Protein AF-A0A966QXY7-F1 (afdb_monomer_lite)

Foldseek 3Di:
DDDQDPVNVCCVVDPDPQVVQKWKKKKWKAFADVNHGDPPDIDIDMDIDGNPDDPVVQVQVSCVVVVNHPFDWDWDDPVQWIKTGGPPGRMIMIMGID

Structure (mmCIF, N/CA/C/O backbone):
data_AF-A0A966QXY7-F1
#
_entry.id   AF-A0A966QXY7-F1
#
loop_
_atom_site.group_PDB
_atom_site.id
_atom_site.type_symbol
_atom_site.label_atom_id
_atom_site.label_alt_id
_atom_site.label_comp_id
_atom_site.label_asym_id
_atom_site.label_entity_id
_atom_site.label_seq_id
_atom_site.pdbx_PDB_ins_code
_atom_site.Cartn_x
_atom_site.Cartn_y
_atom_site.Cartn_z
_atom_site.occupancy
_atom_site.B_iso_or_equiv
_atom_site.auth_seq_id
_atom_site.auth_comp_id
_atom_site.auth_asym_id
_atom_site.auth_atom_id
_atom_site.pdbx_PDB_model_num
ATOM 1 N N . MET A 1 1 ? -34.198 -24.954 10.171 1.00 46.97 1 MET A N 1
ATOM 2 C CA . MET A 1 1 ? -33.655 -23.616 9.859 1.00 46.97 1 MET A CA 1
ATOM 3 C C . MET A 1 1 ? -33.169 -23.024 11.167 1.00 46.97 1 MET A C 1
ATOM 5 O O . MET A 1 1 ? -34.004 -22.731 12.011 1.00 46.97 1 MET A O 1
ATOM 9 N N . ASN A 1 2 ? -31.855 -22.946 11.390 1.00 60.81 2 ASN A N 1
ATOM 10 C CA . ASN A 1 2 ? -31.340 -22.291 12.593 1.00 60.81 2 ASN A CA 1
ATOM 11 C C . ASN A 1 2 ? -31.576 -20.788 12.438 1.00 60.81 2 ASN A C 1
ATOM 13 O O . ASN A 1 2 ? -30.966 -20.151 11.583 1.00 60.81 2 ASN A O 1
ATOM 17 N N . GLY A 1 3 ? -32.534 -20.264 13.202 1.00 72.25 3 GLY A N 1
ATOM 18 C CA . GLY A 1 3 ? -32.796 -18.834 13.283 1.00 72.25 3 GLY A CA 1
ATOM 19 C C . GLY A 1 3 ? -31.604 -18.103 13.896 1.00 72.25 3 GLY A C 1
ATOM 20 O O . GLY A 1 3 ? -30.879 -18.659 14.721 1.00 72.25 3 GLY A O 1
ATOM 21 N N . MET A 1 4 ? -31.407 -16.862 13.466 1.00 78.75 4 MET A N 1
ATOM 22 C CA . MET A 1 4 ? -30.365 -15.972 13.972 1.00 78.75 4 MET A CA 1
ATOM 23 C C . MET A 1 4 ? -30.526 -15.783 15.487 1.00 78.75 4 MET A C 1
ATOM 25 O O . MET A 1 4 ? -31.629 -15.509 15.965 1.00 78.75 4 MET A O 1
ATOM 29 N N . THR A 1 5 ? -29.451 -15.977 16.254 1.00 89.50 5 THR A N 1
ATOM 30 C CA . THR A 1 5 ? -29.516 -15.911 17.719 1.00 89.50 5 THR A CA 1
ATOM 31 C C . THR A 1 5 ? -29.544 -14.461 18.210 1.00 89.50 5 THR A C 1
ATOM 33 O O . THR A 1 5 ? -29.143 -13.534 17.507 1.00 89.50 5 THR A O 1
ATOM 36 N N . LEU A 1 6 ? -29.971 -14.242 19.458 1.00 80.31 6 LEU A N 1
ATOM 37 C CA .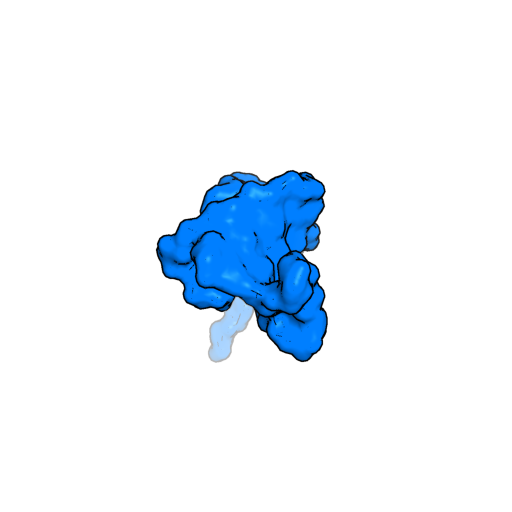 LEU A 1 6 ? -29.952 -12.911 20.082 1.00 80.31 6 LEU A CA 1
ATOM 38 C C . LEU A 1 6 ? -28.528 -12.316 20.130 1.00 80.31 6 LEU A C 1
ATOM 40 O O . LEU A 1 6 ? -28.352 -11.106 20.019 1.00 80.31 6 LEU A O 1
ATOM 44 N N . GLN A 1 7 ? -27.507 -13.173 20.249 1.00 81.56 7 GLN A N 1
ATOM 45 C CA . GLN A 1 7 ? -26.100 -12.767 20.194 1.00 81.56 7 GLN A CA 1
ATOM 46 C C . GLN A 1 7 ? -25.699 -12.273 18.800 1.00 81.56 7 GLN A C 1
ATOM 48 O O . GLN A 1 7 ? -24.952 -11.301 18.693 1.00 81.56 7 GLN A O 1
ATOM 53 N N . ASP A 1 8 ? -26.217 -12.905 17.746 1.00 80.75 8 ASP A N 1
ATOM 54 C CA . ASP A 1 8 ? -25.986 -12.474 16.366 1.00 80.75 8 ASP A CA 1
ATOM 55 C C . ASP A 1 8 ? -26.660 -11.121 16.099 1.00 80.75 8 ASP A C 1
ATOM 57 O O . ASP A 1 8 ? -26.046 -10.237 15.507 1.00 80.75 8 ASP A O 1
ATOM 61 N N . TRP A 1 9 ? -27.876 -10.905 16.619 1.00 82.19 9 TRP A N 1
ATOM 62 C CA . TRP A 1 9 ? -28.573 -9.616 16.521 1.00 82.19 9 TRP A CA 1
ATOM 63 C C . TRP A 1 9 ? -27.825 -8.485 17.245 1.00 82.19 9 TRP A C 1
ATOM 65 O O . TRP A 1 9 ? -27.645 -7.401 16.689 1.00 82.19 9 TRP A O 1
ATOM 75 N N . ILE A 1 10 ? -27.324 -8.746 18.460 1.00 80.62 10 ILE A N 1
ATOM 76 C CA . ILE A 1 10 ? -26.527 -7.773 19.225 1.00 80.62 10 ILE A CA 1
ATOM 77 C C . ILE A 1 10 ? -25.243 -7.405 18.472 1.00 80.62 10 ILE A C 1
ATOM 79 O O . ILE A 1 10 ? -24.913 -6.222 18.391 1.00 80.62 10 ILE A O 1
ATOM 83 N N . LYS A 1 11 ? -24.542 -8.386 17.884 1.00 76.38 11 LYS A N 1
ATOM 84 C CA . LYS A 1 11 ? -23.344 -8.131 17.065 1.00 76.38 11 LYS A CA 1
ATOM 85 C C . LYS A 1 11 ? -23.646 -7.290 15.825 1.00 76.38 11 LYS A C 1
ATOM 87 O O . LYS A 1 11 ? -22.829 -6.453 15.463 1.00 76.38 11 LYS A O 1
ATOM 92 N N . CYS A 1 12 ? -24.808 -7.472 15.195 1.00 72.06 12 CYS A N 1
ATOM 93 C CA . CYS A 1 12 ? -25.202 -6.655 14.046 1.00 72.06 12 CYS A CA 1
ATOM 94 C C . CYS A 1 12 ? -25.461 -5.186 14.407 1.00 72.06 12 CYS A C 1
ATOM 96 O O . CYS A 1 12 ? -25.234 -4.316 13.572 1.00 72.06 12 CYS A O 1
ATOM 98 N N . TYR A 1 13 ? -25.949 -4.903 15.619 1.00 75.88 13 TYR A N 1
ATOM 99 C CA . TYR A 1 13 ? -26.351 -3.548 16.011 1.00 75.88 13 TYR A CA 1
ATOM 100 C C . TYR A 1 13 ? -25.264 -2.778 16.775 1.00 75.88 13 TYR A C 1
ATOM 102 O O . TYR A 1 13 ? -25.176 -1.554 16.677 1.00 75.88 13 TYR A O 1
ATOM 110 N N . ILE A 1 14 ? -24.426 -3.478 17.543 1.00 78.31 14 ILE A N 1
ATOM 111 C CA . ILE A 1 14 ? -23.354 -2.884 18.346 1.00 78.31 14 ILE A CA 1
ATOM 112 C C . ILE A 1 14 ? -22.021 -3.459 17.855 1.00 78.31 14 ILE A C 1
ATOM 114 O O . ILE A 1 14 ? -21.654 -4.564 18.266 1.00 78.31 14 ILE A O 1
ATOM 118 N N . PRO A 1 15 ? -21.273 -2.727 17.006 1.00 6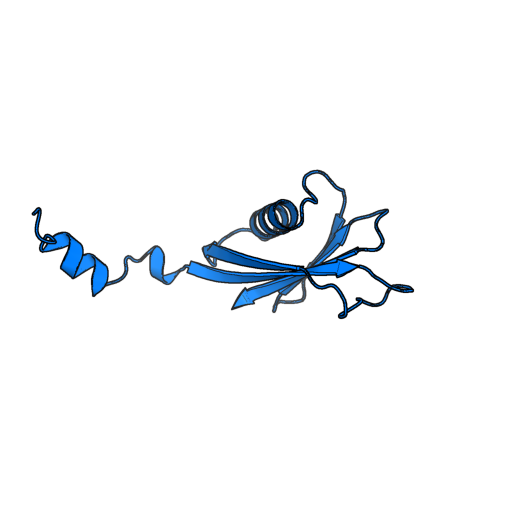6.25 15 PRO A N 1
ATOM 119 C CA . PRO A 1 15 ? -19.989 -3.208 16.531 1.00 66.25 15 PRO A CA 1
ATOM 120 C C . PRO A 1 15 ? -19.020 -3.346 17.701 1.00 66.25 15 PRO A C 1
ATOM 122 O O . PRO A 1 15 ? -18.951 -2.504 18.610 1.00 66.25 15 PRO A O 1
ATOM 125 N N . SER A 1 16 ? -18.245 -4.421 17.667 1.00 69.62 16 SER A N 1
ATOM 126 C CA . SER A 1 16 ? -17.206 -4.676 18.653 1.00 69.62 16 SER A CA 1
ATOM 127 C C . SER A 1 16 ? -16.142 -3.570 18.611 1.00 69.62 16 SER A C 1
ATOM 129 O O . SER A 1 16 ? -15.892 -2.929 17.588 1.00 69.62 16 SER A O 1
ATOM 131 N N . LYS A 1 17 ? -15.444 -3.342 19.730 1.00 64.25 17 LYS A N 1
ATOM 132 C CA . LYS A 1 17 ? -14.363 -2.338 19.807 1.00 64.25 17 LYS A CA 1
ATOM 133 C C . LYS A 1 17 ? -13.246 -2.587 18.775 1.00 64.25 17 LYS A C 1
ATOM 135 O O . LYS A 1 17 ? -12.549 -1.649 18.400 1.00 64.25 17 LYS A O 1
ATOM 140 N N . GLN A 1 18 ? -13.081 -3.833 18.323 1.00 62.16 18 GLN A N 1
ATOM 141 C CA . GLN A 1 18 ? -12.136 -4.208 17.271 1.00 62.16 18 GLN A CA 1
ATOM 142 C C . GLN A 1 18 ? -12.589 -3.729 15.886 1.00 62.16 18 GLN A C 1
ATOM 144 O O . GLN A 1 18 ? -11.759 -3.208 15.147 1.00 62.16 18 GLN A O 1
ATOM 149 N N . GLU A 1 19 ? -13.883 -3.819 15.571 1.00 67.56 19 GLU A N 1
ATOM 150 C CA . GLU A 1 19 ? -14.447 -3.351 14.295 1.00 67.56 19 GLU A CA 1
ATOM 151 C C . GLU A 1 19 ? -14.402 -1.826 14.165 1.00 67.56 19 GLU A C 1
ATOM 153 O O . GLU A 1 19 ? -14.127 -1.315 13.085 1.00 67.56 19 GLU A O 1
ATOM 158 N N . LYS A 1 20 ? -14.559 -1.086 15.273 1.00 71.44 20 LYS A N 1
ATOM 159 C CA . LYS A 1 20 ? -14.431 0.386 15.271 1.00 71.44 20 LYS A CA 1
ATOM 160 C C . LYS A 1 20 ? -13.056 0.906 14.844 1.00 71.44 20 LYS A C 1
ATOM 162 O O . LYS A 1 20 ? -12.956 2.055 14.433 1.00 71.44 20 LYS A O 1
ATOM 167 N N . ASN A 1 21 ? -12.006 0.098 14.982 1.00 85.94 21 ASN A N 1
ATOM 168 C CA . ASN A 1 21 ? -10.640 0.493 14.637 1.00 85.94 21 ASN A CA 1
ATOM 169 C C . ASN A 1 21 ? -10.217 0.006 13.252 1.00 85.94 21 ASN A C 1
ATOM 171 O O . ASN A 1 21 ? -9.039 0.106 12.922 1.00 85.94 21 ASN A O 1
ATOM 175 N N . LEU A 1 22 ? -11.123 -0.560 12.460 1.00 88.44 22 LEU A N 1
ATOM 176 C CA . LEU A 1 22 ? -10.820 -0.946 11.093 1.00 88.44 22 LEU A CA 1
ATOM 177 C C . LEU A 1 22 ? -10.881 0.282 10.180 1.00 88.44 22 LEU A C 1
ATOM 179 O O . LEU A 1 22 ? -11.780 1.108 10.299 1.00 88.44 22 LEU A O 1
ATOM 183 N N . MET A 1 23 ? -9.912 0.386 9.281 1.00 91.50 23 MET A N 1
ATOM 184 C CA . MET A 1 23 ? -9.885 1.352 8.192 1.00 91.50 23 MET A CA 1
ATOM 185 C C . MET A 1 23 ? -9.865 0.606 6.866 1.00 91.50 23 MET A C 1
ATOM 187 O O . MET A 1 23 ? -9.327 -0.509 6.775 1.00 91.50 23 MET A O 1
ATOM 191 N N . LYS A 1 24 ? -10.464 1.219 5.851 1.00 94.38 24 LYS A N 1
ATOM 192 C CA . LYS A 1 24 ? -10.419 0.696 4.494 1.00 94.38 24 LYS A CA 1
ATOM 193 C C . LYS A 1 24 ? -9.175 1.257 3.815 1.00 94.38 24 LYS A C 1
ATOM 195 O O . LYS A 1 24 ? -8.797 2.405 4.017 1.00 94.38 24 LYS A O 1
ATOM 200 N N . VAL A 1 25 ? -8.495 0.408 3.060 1.00 96.19 25 VAL A N 1
ATOM 201 C CA . VAL A 1 25 ? -7.282 0.780 2.340 1.00 96.19 25 VAL A CA 1
ATOM 202 C C . VAL A 1 25 ? -7.456 0.408 0.884 1.00 96.19 25 VAL A C 1
ATOM 204 O O . VAL A 1 25 ? -7.709 -0.757 0.561 1.00 96.19 25 VAL A O 1
ATOM 207 N N . THR A 1 26 ? -7.282 1.399 0.020 1.00 97.25 26 THR A N 1
ATOM 208 C CA . THR A 1 26 ? -7.353 1.240 -1.428 1.00 97.25 26 THR A CA 1
ATOM 209 C C . THR A 1 26 ? -5.933 1.184 -1.982 1.00 97.25 26 THR A C 1
ATOM 211 O O . THR A 1 26 ? -5.091 2.024 -1.681 1.00 97.25 26 THR A O 1
ATOM 214 N N . VAL A 1 27 ? -5.636 0.151 -2.768 1.00 97.31 27 VAL A N 1
ATOM 215 C CA . VAL A 1 27 ? -4.325 -0.076 -3.382 1.00 97.31 27 VAL A CA 1
ATOM 216 C C . VAL A 1 27 ? -4.459 0.074 -4.885 1.00 97.31 27 VAL A C 1
ATOM 218 O O . VAL A 1 27 ? -5.118 -0.731 -5.541 1.00 97.31 27 VAL A O 1
ATOM 221 N N . THR A 1 28 ? -3.788 1.079 -5.428 1.00 97.25 28 THR A N 1
ATOM 222 C CA . THR A 1 28 ? -3.779 1.398 -6.853 1.00 97.25 28 THR A CA 1
ATOM 223 C C . THR A 1 28 ? -2.414 1.042 -7.427 1.00 97.25 28 THR A C 1
ATOM 225 O O . THR A 1 28 ? -1.413 1.680 -7.117 1.00 97.25 28 THR A O 1
ATOM 228 N N . HIS A 1 29 ? -2.354 0.012 -8.265 1.00 97.00 29 HIS A N 1
ATOM 229 C CA . HIS A 1 29 ? -1.129 -0.475 -8.896 1.00 97.00 29 HIS A CA 1
ATOM 230 C C . HIS A 1 29 ? -1.140 -0.167 -10.389 1.00 97.00 29 HIS A C 1
ATOM 232 O O . HIS A 1 29 ? -2.098 -0.504 -11.088 1.00 97.00 29 HIS A O 1
ATOM 238 N N . THR A 1 30 ? -0.073 0.464 -10.875 1.00 96.75 30 THR A N 1
ATOM 239 C CA . THR A 1 30 ? 0.061 0.792 -12.292 1.00 96.75 30 THR A CA 1
ATOM 240 C C . THR A 1 30 ? 1.513 0.827 -12.773 1.00 96.75 30 THR A C 1
ATOM 242 O O . THR A 1 30 ? 2.448 0.858 -11.967 1.00 96.75 30 THR A O 1
ATOM 245 N N . ASP A 1 31 ? 1.711 0.787 -14.088 1.00 94.94 31 ASP A N 1
ATOM 246 C CA . ASP A 1 31 ? 2.991 1.014 -14.748 1.00 94.94 31 ASP A CA 1
ATOM 247 C C . ASP A 1 31 ? 3.359 2.505 -14.793 1.00 94.94 31 ASP A C 1
ATOM 249 O O . ASP A 1 31 ? 2.520 3.390 -14.611 1.00 94.94 31 ASP A O 1
ATOM 253 N N . THR A 1 32 ? 4.642 2.795 -15.001 1.00 94.38 32 THR A N 1
ATOM 254 C CA . THR A 1 32 ? 5.128 4.158 -15.215 1.00 94.38 32 THR A CA 1
ATOM 255 C C . THR A 1 32 ? 5.624 4.345 -16.642 1.00 94.38 32 THR A C 1
ATOM 257 O O . THR A 1 32 ? 6.375 3.525 -17.169 1.00 94.38 32 THR A O 1
ATOM 260 N N . PHE A 1 33 ? 5.244 5.459 -17.262 1.00 90.75 33 PHE A N 1
ATOM 261 C CA . PHE A 1 33 ? 5.743 5.891 -18.561 1.00 90.75 33 PHE A CA 1
ATOM 262 C C . PHE A 1 33 ? 6.617 7.128 -18.364 1.00 90.75 33 PHE A C 1
ATOM 264 O O . PHE A 1 33 ? 6.152 8.157 -17.884 1.00 90.75 33 PHE A O 1
ATOM 271 N N . CYS A 1 34 ? 7.913 7.013 -18.666 1.00 88.94 34 CYS A N 1
ATOM 272 C CA . CYS A 1 34 ? 8.903 8.066 -18.396 1.00 88.94 34 CYS A CA 1
ATOM 273 C C . CYS A 1 34 ? 8.923 8.552 -16.930 1.00 88.94 34 CYS A C 1
ATOM 275 O O . CYS A 1 34 ? 9.260 9.698 -16.656 1.00 88.94 34 CYS A O 1
ATOM 277 N N . GLY A 1 35 ? 8.587 7.670 -15.982 1.00 85.88 35 GLY A N 1
ATOM 278 C CA . GLY A 1 35 ? 8.555 7.982 -14.549 1.00 85.88 35 GLY A CA 1
ATOM 279 C C . GLY A 1 35 ? 7.201 8.469 -14.031 1.00 85.88 35 GLY A C 1
ATOM 280 O O . GLY A 1 35 ? 6.999 8.451 -12.817 1.00 85.88 35 GLY A O 1
ATOM 281 N N . GLU A 1 36 ? 6.265 8.796 -14.921 1.00 91.25 36 GLU A N 1
ATOM 282 C CA . GLU A 1 36 ? 4.910 9.210 -14.562 1.00 91.25 36 GLU A CA 1
ATOM 283 C C . GLU A 1 36 ? 3.958 8.009 -14.490 1.00 91.25 36 GLU A C 1
ATOM 285 O O . GLU A 1 36 ? 4.071 7.101 -15.317 1.00 91.25 36 GLU A O 1
ATOM 290 N N . PRO A 1 37 ? 3.015 7.962 -13.534 1.00 92.38 37 PRO A N 1
ATOM 291 C CA . PRO A 1 37 ? 2.022 6.896 -13.464 1.00 92.38 37 PRO A CA 1
ATOM 292 C C . PRO A 1 37 ? 1.127 6.876 -14.707 1.00 92.38 37 PRO A C 1
ATOM 294 O O . PRO A 1 37 ? 0.534 7.886 -15.087 1.00 92.38 37 PRO A O 1
ATOM 297 N N . ASN A 1 38 ? 0.985 5.706 -15.318 1.00 92.69 38 ASN A N 1
ATOM 298 C CA . ASN A 1 38 ? 0.043 5.484 -16.403 1.00 92.69 38 ASN A CA 1
ATOM 299 C C . ASN A 1 38 ? -1.348 5.203 -15.814 1.00 92.69 38 ASN A C 1
ATOM 301 O O . ASN A 1 38 ? -1.512 4.296 -15.009 1.00 92.69 38 ASN A O 1
ATOM 305 N N . TYR A 1 39 ? -2.380 5.948 -16.200 1.00 87.31 39 TYR A N 1
ATOM 306 C CA . TYR A 1 39 ? -3.743 5.716 -15.694 1.00 87.31 39 TYR A CA 1
ATOM 307 C C . TYR A 1 39 ? -4.609 4.852 -16.626 1.00 87.31 39 TYR A C 1
ATOM 309 O O . TYR A 1 39 ? -5.758 4.560 -16.297 1.00 87.31 39 TYR A O 1
ATOM 317 N N . GLY A 1 40 ? -4.068 4.413 -17.768 1.00 88.25 40 GLY A N 1
ATOM 318 C CA . GLY A 1 40 ? -4.781 3.591 -18.747 1.00 88.25 40 GLY A CA 1
ATOM 319 C C . GLY A 1 40 ? -4.990 2.137 -18.316 1.00 88.25 40 GLY A C 1
ATOM 320 O O . GLY A 1 40 ? -5.998 1.537 -18.686 1.00 88.25 40 GLY A O 1
ATOM 321 N N . TRP A 1 41 ? -4.083 1.575 -17.506 1.00 85.50 41 TRP A N 1
ATOM 322 C CA . TRP A 1 41 ? -4.100 0.157 -17.108 1.00 85.50 41 TRP A CA 1
ATOM 323 C C . TRP A 1 41 ? -3.882 -0.035 -15.608 1.00 85.50 41 TRP A C 1
ATOM 325 O O . TRP A 1 41 ? -2.961 -0.708 -15.151 1.00 85.50 41 TRP A O 1
ATOM 335 N N . VAL A 1 42 ? -4.788 0.553 -14.832 1.00 95.00 42 VAL A N 1
ATOM 336 C CA . VAL A 1 42 ? -4.740 0.523 -13.371 1.00 95.00 42 VAL A CA 1
ATOM 337 C C . VAL A 1 42 ? -5.389 -0.746 -12.818 1.00 95.00 42 VAL A C 1
ATOM 339 O O . VAL A 1 42 ? -6.549 -1.043 -13.110 1.00 95.00 42 VAL A O 1
ATOM 342 N N . LYS A 1 43 ? -4.678 -1.445 -11.930 1.00 95.81 43 LYS A N 1
ATOM 343 C CA . LYS A 1 43 ? -5.229 -2.519 -11.094 1.00 95.81 43 LYS A CA 1
ATOM 344 C C . LYS A 1 43 ? -5.533 -1.974 -9.706 1.00 95.81 43 LYS A C 1
ATOM 346 O O . LYS A 1 43 ? -4.649 -1.438 -9.043 1.00 95.81 43 LYS A O 1
ATOM 351 N N . ARG A 1 44 ? -6.788 -2.102 -9.272 1.00 96.19 44 ARG A N 1
ATOM 352 C CA . ARG A 1 44 ? -7.230 -1.663 -7.945 1.00 96.19 44 ARG A CA 1
ATOM 353 C C . ARG A 1 44 ? -7.540 -2.861 -7.068 1.00 96.19 44 ARG A C 1
ATOM 355 O O . ARG A 1 44 ? -8.180 -3.812 -7.512 1.00 96.19 44 ARG A O 1
ATOM 362 N N . HIS A 1 45 ? -7.096 -2.783 -5.826 1.00 96.62 45 HIS A N 1
ATOM 363 C CA . HIS A 1 45 ? -7.399 -3.747 -4.783 1.00 96.62 45 HIS A CA 1
ATOM 364 C C . HIS A 1 45 ? -7.852 -3.0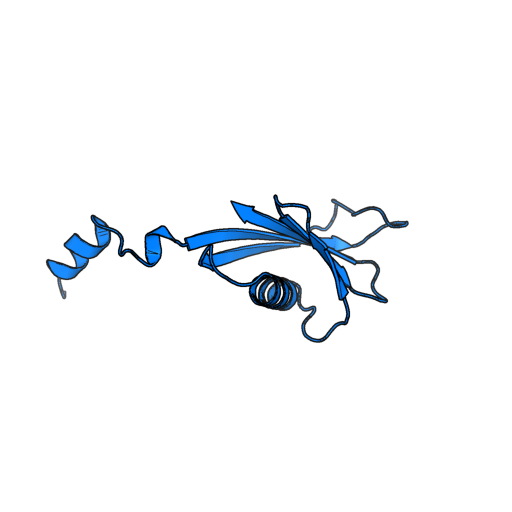02 -3.537 1.00 96.62 45 HIS A C 1
ATOM 366 O O . HIS A 1 45 ? -7.473 -1.855 -3.322 1.00 96.62 45 HIS A O 1
ATOM 372 N N . GLU A 1 46 ? -8.625 -3.672 -2.698 1.00 96.69 46 GLU A N 1
ATOM 373 C CA . GLU A 1 46 ? -9.080 -3.117 -1.431 1.00 96.69 46 GLU A CA 1
ATOM 374 C C . GLU A 1 46 ? -8.831 -4.137 -0.328 1.00 96.69 46 GLU A C 1
ATOM 376 O O . GLU A 1 46 ? -8.941 -5.349 -0.541 1.00 96.69 46 GLU A O 1
ATOM 381 N N . PHE A 1 47 ? -8.484 -3.653 0.858 1.00 95.38 47 PHE A N 1
ATOM 382 C CA . PHE A 1 47 ? -8.440 -4.483 2.050 1.00 95.38 47 PHE A CA 1
ATOM 383 C C . PHE A 1 47 ? -8.780 -3.667 3.290 1.00 95.38 47 PHE A C 1
ATOM 385 O O . PHE A 1 47 ? -8.714 -2.439 3.302 1.00 95.38 47 PHE A O 1
ATOM 392 N N . VAL A 1 48 ? -9.156 -4.378 4.347 1.00 94.50 48 VAL A N 1
ATOM 393 C CA . VAL A 1 48 ? -9.500 -3.786 5.634 1.00 94.50 48 VAL A CA 1
ATOM 394 C C . VAL A 1 48 ? -8.403 -4.133 6.627 1.00 94.50 48 VAL A C 1
ATOM 396 O O . VAL A 1 48 ? -7.991 -5.291 6.732 1.00 94.50 48 VAL A O 1
ATOM 399 N N . ILE A 1 49 ? -7.915 -3.133 7.355 1.00 92.94 49 ILE A N 1
ATOM 400 C CA . ILE A 1 49 ? -6.863 -3.316 8.355 1.00 92.94 49 ILE A CA 1
ATOM 401 C C . ILE A 1 49 ? -7.141 -2.468 9.589 1.00 92.94 49 ILE A C 1
ATOM 403 O O . ILE A 1 49 ? -7.858 -1.478 9.537 1.00 92.94 49 ILE A O 1
ATOM 407 N N . ASN A 1 50 ? -6.575 -2.854 10.728 1.00 91.94 50 ASN A N 1
ATOM 408 C CA . ASN A 1 50 ? -6.619 -2.024 11.923 1.00 91.94 50 ASN A CA 1
ATOM 409 C C . ASN A 1 50 ? -5.857 -0.706 11.687 1.00 91.94 50 ASN A C 1
ATOM 411 O O . ASN A 1 50 ? -4.724 -0.735 11.215 1.00 91.94 50 ASN A O 1
ATOM 415 N N . ARG A 1 51 ? -6.434 0.427 12.089 1.00 89.31 51 ARG A N 1
ATOM 416 C CA . ARG A 1 51 ? -5.832 1.765 12.022 1.00 89.31 51 ARG A CA 1
ATOM 417 C C . ARG A 1 51 ? -4.500 1.862 12.775 1.00 89.31 51 ARG A C 1
ATOM 419 O O . ARG A 1 51 ? -3.634 2.632 12.391 1.00 89.31 51 ARG A O 1
ATOM 426 N N . ASN A 1 52 ? -4.301 1.042 13.807 1.00 89.81 52 ASN A N 1
ATOM 427 C CA . ASN A 1 52 ? -3.042 0.963 14.557 1.00 89.81 52 ASN A CA 1
ATOM 428 C C . ASN A 1 52 ? -2.013 0.011 13.915 1.00 89.81 52 ASN A C 1
ATOM 430 O O . ASN A 1 52 ? -1.000 -0.318 14.537 1.00 89.81 52 ASN A O 1
ATOM 434 N N . ALA A 1 53 ? -2.275 -0.515 12.714 1.00 90.81 53 ALA A N 1
ATOM 435 C CA . ALA A 1 53 ? -1.327 -1.377 12.029 1.00 90.81 53 ALA A CA 1
ATOM 436 C C . ALA A 1 53 ? -0.065 -0.604 11.642 1.00 90.81 53 ALA A C 1
ATOM 438 O O . ALA A 1 53 ? -0.118 0.513 11.140 1.00 90.81 53 ALA A O 1
ATOM 439 N N . SER A 1 54 ? 1.092 -1.242 11.832 1.00 93.50 54 SER A N 1
ATOM 440 C CA . SER A 1 54 ? 2.357 -0.656 11.388 1.00 93.50 54 SER A CA 1
ATOM 441 C C . SER A 1 54 ? 2.372 -0.452 9.871 1.00 93.50 54 SER A C 1
ATOM 443 O O . SER A 1 54 ? 1.918 -1.317 9.113 1.00 93.50 54 SER A O 1
ATOM 445 N N . GLN A 1 55 ? 3.007 0.634 9.433 1.00 93.44 55 GLN A N 1
ATOM 446 C CA . GLN A 1 55 ? 3.267 0.932 8.023 1.00 93.44 55 GLN A CA 1
ATOM 447 C C . GLN A 1 55 ? 3.866 -0.275 7.283 1.00 93.44 55 GLN A C 1
ATOM 449 O O . GLN A 1 55 ? 3.414 -0.646 6.205 1.00 93.44 55 GLN A O 1
ATOM 454 N N . ARG A 1 56 ? 4.813 -0.985 7.915 1.00 94.06 56 ARG A N 1
ATOM 455 C CA . ARG A 1 56 ? 5.425 -2.207 7.368 1.00 94.06 56 ARG A CA 1
ATOM 456 C C . ARG A 1 56 ? 4.400 -3.295 7.036 1.00 94.06 56 ARG A C 1
ATOM 458 O O . ARG A 1 56 ? 4.574 -4.002 6.043 1.00 94.06 56 ARG A O 1
ATOM 465 N N . ASN A 1 57 ? 3.378 -3.477 7.872 1.00 95.31 57 ASN A N 1
ATOM 466 C CA . ASN A 1 57 ? 2.337 -4.476 7.630 1.00 95.31 57 ASN A CA 1
ATOM 467 C C . ASN A 1 57 ? 1.466 -4.075 6.432 1.00 95.31 57 ASN A C 1
ATOM 469 O O . ASN A 1 57 ? 1.269 -4.880 5.524 1.00 95.31 57 ASN A O 1
ATOM 473 N N . ILE A 1 58 ? 1.061 -2.802 6.383 1.00 95.44 58 ILE A N 1
ATOM 474 C CA . ILE A 1 58 ? 0.306 -2.207 5.272 1.00 95.44 58 ILE A CA 1
ATOM 475 C C . ILE A 1 58 ? 1.077 -2.372 3.954 1.00 95.44 58 ILE A C 1
ATOM 477 O O . ILE A 1 58 ? 0.553 -2.933 2.994 1.00 95.44 58 ILE A O 1
ATOM 481 N N . THR A 1 59 ? 2.357 -1.985 3.917 1.00 96.19 59 THR A N 1
ATOM 482 C CA . THR A 1 59 ? 3.220 -2.121 2.733 1.00 96.19 59 THR A CA 1
ATOM 483 C C . THR A 1 59 ? 3.344 -3.574 2.274 1.00 96.19 59 THR A C 1
ATOM 485 O O . THR A 1 59 ? 3.306 -3.851 1.076 1.00 96.19 59 THR A O 1
ATOM 488 N N . ARG A 1 60 ? 3.495 -4.530 3.201 1.00 96.19 60 ARG A N 1
ATOM 489 C CA . ARG A 1 60 ? 3.575 -5.959 2.854 1.00 96.19 60 ARG A CA 1
ATOM 490 C C . ARG A 1 60 ? 2.273 -6.468 2.246 1.00 96.19 60 ARG A C 1
ATOM 492 O O . ARG A 1 60 ? 2.328 -7.206 1.266 1.00 96.19 60 ARG A O 1
ATOM 499 N N . GLN A 1 61 ? 1.135 -6.074 2.808 1.00 96.25 61 GLN A N 1
ATOM 500 C CA . GLN A 1 61 ? -0.173 -6.494 2.319 1.00 96.25 61 GLN A CA 1
ATOM 501 C C . GLN A 1 61 ? -0.476 -5.890 0.944 1.00 96.25 61 GLN A C 1
ATOM 503 O O . GLN A 1 61 ? -0.811 -6.633 0.023 1.00 96.25 61 GLN A O 1
ATOM 508 N N . ALA A 1 62 ? -0.225 -4.590 0.761 1.00 96.94 62 ALA A N 1
ATOM 509 C CA . ALA A 1 62 ? -0.356 -3.915 -0.531 1.00 96.94 62 ALA A CA 1
ATOM 510 C C . ALA A 1 62 ? 0.514 -4.573 -1.616 1.00 96.94 62 ALA A C 1
ATOM 512 O O . ALA A 1 62 ? 0.041 -4.862 -2.713 1.00 96.94 62 ALA A O 1
ATOM 513 N N . LYS A 1 63 ? 1.771 -4.905 -1.293 1.00 96.94 63 LYS A N 1
ATOM 514 C CA . LYS A 1 63 ? 2.662 -5.617 -2.223 1.00 96.94 63 LYS A CA 1
ATOM 515 C C . LYS A 1 63 ? 2.192 -7.029 -2.535 1.00 96.94 63 LYS A C 1
ATOM 517 O O . LYS A 1 63 ? 2.361 -7.468 -3.665 1.00 96.94 63 LYS A O 1
ATOM 522 N N . SER A 1 64 ? 1.611 -7.733 -1.566 1.00 97.31 64 SER A N 1
ATOM 523 C CA . SER A 1 64 ? 1.052 -9.062 -1.808 1.00 97.31 64 SER A CA 1
ATOM 524 C C . SER A 1 64 ? -0.111 -9.010 -2.797 1.00 97.31 64 SER A C 1
ATOM 526 O O . SER A 1 64 ? -0.178 -9.859 -3.680 1.00 97.31 64 SER A O 1
ATOM 528 N N . LEU A 1 65 ? -0.989 -8.008 -2.679 1.00 96.62 65 LEU A N 1
ATOM 529 C CA . LEU A 1 65 ? -2.117 -7.802 -3.596 1.00 96.62 65 LEU A CA 1
ATOM 530 C C . LEU A 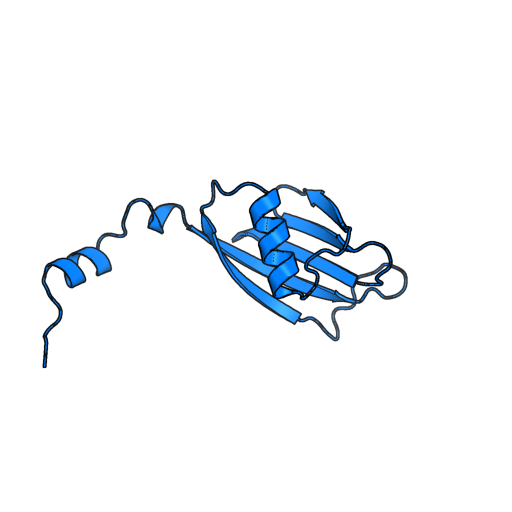1 65 ? -1.644 -7.444 -5.012 1.00 96.62 65 LEU A C 1
ATOM 532 O O . LEU A 1 65 ? -2.143 -8.003 -5.982 1.00 96.62 65 LEU A O 1
ATOM 536 N N . ALA A 1 66 ? -0.620 -6.595 -5.120 1.00 95.25 66 ALA A N 1
ATOM 537 C CA . ALA A 1 66 ? -0.007 -6.210 -6.393 1.00 95.25 66 ALA A CA 1
ATOM 538 C C . ALA A 1 66 ? 0.912 -7.292 -7.013 1.00 95.25 66 ALA A C 1
ATOM 540 O O . ALA A 1 66 ? 1.514 -7.062 -8.060 1.00 95.25 66 ALA A O 1
ATOM 541 N N . GLY A 1 67 ? 1.081 -8.455 -6.369 1.00 95.38 67 GLY A N 1
ATOM 542 C CA . GLY A 1 67 ? 1.974 -9.522 -6.845 1.00 95.38 67 GLY A CA 1
ATOM 543 C C . GLY A 1 67 ? 3.474 -9.209 -6.723 1.00 95.38 67 GLY A C 1
ATOM 544 O O . GLY A 1 67 ? 4.295 -9.838 -7.380 1.00 95.38 67 GLY A O 1
ATOM 545 N N . MET A 1 68 ? 3.845 -8.254 -5.868 1.00 94.50 68 MET A N 1
ATOM 546 C CA . MET A 1 68 ? 5.205 -7.728 -5.669 1.00 94.50 68 MET A CA 1
ATOM 547 C C . MET A 1 68 ? 5.850 -8.200 -4.355 1.00 94.50 68 MET A C 1
ATOM 549 O O . MET A 1 68 ? 6.681 -7.509 -3.747 1.00 94.50 68 MET A O 1
ATOM 553 N N . THR A 1 69 ? 5.459 -9.376 -3.867 1.00 96.00 69 THR A N 1
ATOM 554 C CA . THR A 1 69 ? 6.042 -9.978 -2.661 1.00 96.00 69 THR A CA 1
ATOM 555 C C . THR A 1 69 ? 7.535 -10.242 -2.863 1.00 96.00 69 THR A C 1
ATOM 557 O O . THR A 1 69 ? 7.955 -10.780 -3.879 1.00 96.00 69 THR A O 1
ATOM 560 N N . GLY A 1 70 ? 8.361 -9.846 -1.890 1.00 93.69 70 GLY A N 1
ATOM 561 C CA . GLY A 1 70 ? 9.817 -10.047 -1.936 1.00 93.69 70 GLY A CA 1
ATOM 562 C C . GLY A 1 70 ? 10.598 -9.036 -2.786 1.00 93.69 70 GLY A C 1
ATOM 563 O O . GLY A 1 70 ? 11.808 -8.918 -2.613 1.00 93.69 70 GLY A O 1
ATOM 564 N N . VAL A 1 71 ? 9.936 -8.239 -3.631 1.00 95.50 71 VAL A N 1
ATOM 565 C CA . VAL A 1 71 ? 10.605 -7.219 -4.454 1.00 95.50 71 VAL A CA 1
ATOM 566 C C . VAL A 1 71 ? 11.106 -6.075 -3.575 1.00 95.50 71 VAL A C 1
ATOM 568 O O . VAL A 1 71 ? 10.361 -5.565 -2.744 1.00 95.50 71 VAL A O 1
ATOM 571 N N . LYS A 1 72 ? 12.357 -5.631 -3.719 1.00 96.06 72 LYS A N 1
ATOM 572 C CA . LYS A 1 72 ? 12.854 -4.465 -2.968 1.00 96.06 72 LYS A CA 1
ATOM 573 C C . LYS A 1 72 ? 12.153 -3.198 -3.460 1.00 96.06 72 LYS A C 1
ATOM 575 O O . LYS A 1 72 ? 11.999 -3.014 -4.660 1.00 96.06 72 LYS A O 1
ATOM 580 N N . SER A 1 73 ? 11.728 -2.325 -2.554 1.00 96.81 73 SER A N 1
ATOM 581 C CA . SER A 1 73 ? 10.951 -1.133 -2.903 1.00 96.81 73 SER A CA 1
ATOM 582 C C . SER A 1 73 ? 11.308 0.042 -2.008 1.00 96.81 73 SER A C 1
ATOM 584 O O . SER A 1 73 ? 11.543 -0.156 -0.816 1.00 96.81 73 SER A O 1
ATOM 586 N N . ASP A 1 74 ? 11.284 1.241 -2.573 1.00 95.88 74 ASP A N 1
ATOM 587 C CA . ASP A 1 74 ? 11.322 2.489 -1.818 1.00 95.88 74 ASP A CA 1
ATOM 588 C C . ASP A 1 74 ? 9.893 2.877 -1.445 1.00 95.88 74 ASP A C 1
ATOM 590 O O . ASP A 1 74 ? 8.983 2.753 -2.262 1.00 95.88 74 ASP A O 1
ATOM 594 N N . THR A 1 75 ? 9.675 3.250 -0.187 1.00 96.62 75 THR A N 1
ATOM 595 C CA . THR A 1 75 ? 8.352 3.624 0.329 1.00 96.62 75 THR A CA 1
ATOM 596 C C . THR A 1 75 ? 8.415 5.062 0.804 1.00 96.62 75 THR A C 1
ATOM 598 O O . THR A 1 75 ? 9.311 5.412 1.568 1.00 96.62 75 THR A O 1
ATOM 601 N N . PHE A 1 76 ? 7.481 5.871 0.328 1.00 96.56 76 PHE A N 1
ATOM 602 C CA . PHE A 1 76 ? 7.334 7.276 0.672 1.00 96.56 76 PHE A CA 1
ATOM 603 C C . PHE A 1 76 ? 6.031 7.445 1.439 1.00 96.56 76 PHE A C 1
ATOM 605 O O . PHE A 1 76 ? 5.001 6.908 1.023 1.00 96.56 76 PHE A O 1
ATOM 612 N N . ASP A 1 77 ? 6.110 8.154 2.557 1.00 95.50 77 ASP A N 1
ATOM 613 C CA . ASP A 1 77 ? 4.980 8.462 3.424 1.00 95.50 77 ASP A CA 1
ATOM 614 C C . ASP A 1 77 ? 4.536 9.904 3.182 1.00 95.50 77 ASP A C 1
ATOM 616 O O . ASP A 1 77 ? 5.376 10.806 3.160 1.00 95.50 77 ASP A O 1
ATOM 620 N N . TYR A 1 78 ? 3.239 10.100 2.960 1.00 93.12 78 TYR A N 1
ATOM 621 C CA . TYR A 1 78 ? 2.626 11.401 2.692 1.00 93.12 78 TYR A CA 1
ATOM 622 C C . TYR A 1 78 ? 1.502 11.728 3.688 1.00 93.12 78 TYR A C 1
ATOM 624 O O . TYR A 1 78 ? 0.633 12.539 3.363 1.00 93.12 78 TYR A O 1
ATOM 632 N N . ASP A 1 79 ? 1.487 11.075 4.860 1.00 87.56 79 ASP A N 1
ATOM 633 C CA . ASP A 1 79 ? 0.482 11.137 5.943 1.00 87.56 79 ASP A CA 1
ATOM 634 C C . ASP A 1 79 ? -0.926 10.641 5.558 1.00 87.56 79 ASP A C 1
ATOM 636 O O . ASP A 1 79 ? -1.597 9.948 6.319 1.00 87.56 79 ASP A O 1
ATOM 640 N N . THR A 1 80 ? -1.376 10.977 4.354 1.00 89.88 80 THR A N 1
ATOM 641 C CA . THR A 1 80 ? -2.660 10.601 3.746 1.00 89.88 80 THR A CA 1
ATOM 642 C C . THR A 1 80 ? -2.616 9.240 3.055 1.00 89.88 80 THR A C 1
ATOM 644 O O . THR A 1 80 ? -3.650 8.609 2.844 1.00 89.88 80 THR A O 1
ATOM 647 N N . GLY A 1 81 ? -1.416 8.767 2.727 1.00 94.31 81 GLY A N 1
ATOM 648 C CA . GLY A 1 81 ? -1.201 7.534 1.992 1.00 94.31 81 GLY A CA 1
ATOM 649 C C . GLY A 1 81 ? 0.278 7.220 1.822 1.00 94.31 81 GLY A C 1
ATOM 650 O O . GLY A 1 81 ? 1.157 8.001 2.195 1.00 94.31 81 GLY A O 1
ATOM 651 N N . LEU A 1 82 ? 0.557 6.059 1.233 1.00 97.00 82 LEU A N 1
ATOM 652 C CA . LEU A 1 82 ? 1.910 5.600 0.937 1.00 97.00 82 LEU A CA 1
ATOM 653 C C . LEU A 1 82 ? 2.101 5.441 -0.564 1.00 97.00 82 LEU A C 1
ATOM 655 O O . LEU A 1 82 ? 1.257 4.881 -1.259 1.00 97.00 82 LEU A O 1
ATOM 659 N N . THR A 1 83 ? 3.271 5.834 -1.053 1.00 97.56 83 THR A N 1
ATOM 660 C CA . THR A 1 83 ? 3.717 5.471 -2.401 1.00 97.56 83 THR A CA 1
ATOM 661 C C . THR A 1 83 ? 4.839 4.456 -2.306 1.00 97.56 83 THR A C 1
ATOM 663 O O . THR A 1 83 ? 5.877 4.709 -1.699 1.00 97.56 83 THR A O 1
ATOM 666 N N . ILE A 1 84 ? 4.657 3.304 -2.939 1.00 97.31 84 ILE A N 1
ATOM 667 C CA . ILE A 1 84 ? 5.641 2.228 -2.990 1.00 97.31 84 ILE A CA 1
ATOM 668 C C . ILE A 1 84 ? 6.163 2.145 -4.424 1.00 97.31 84 ILE A C 1
ATOM 670 O O . ILE A 1 84 ? 5.408 1.882 -5.360 1.00 97.31 84 ILE A O 1
ATOM 674 N N . LYS A 1 85 ? 7.472 2.338 -4.594 1.00 96.31 85 LYS A N 1
ATOM 675 C CA . LYS A 1 85 ? 8.182 2.231 -5.875 1.00 96.31 85 LYS A CA 1
ATOM 676 C C . LYS A 1 85 ? 9.068 0.979 -5.863 1.00 96.31 85 LYS A C 1
ATOM 678 O O . LYS A 1 85 ? 10.126 0.990 -5.225 1.00 96.31 85 LYS A O 1
ATOM 683 N N . PRO A 1 86 ? 8.649 -0.137 -6.489 1.00 95.56 86 PRO A N 1
ATOM 684 C CA . PRO A 1 86 ? 9.492 -1.319 -6.634 1.00 95.56 86 PRO A CA 1
ATOM 685 C C . PRO A 1 86 ? 10.749 -0.994 -7.453 1.00 95.56 86 PRO A C 1
ATOM 687 O O . PRO A 1 86 ? 10.677 -0.401 -8.526 1.00 95.56 86 PRO A O 1
ATOM 690 N N . ARG A 1 87 ? 11.925 -1.374 -6.950 1.00 93.94 87 ARG A N 1
ATOM 691 C CA . ARG A 1 87 ? 13.206 -1.097 -7.612 1.00 93.94 87 ARG A CA 1
ATOM 692 C C . ARG A 1 87 ? 13.412 -2.044 -8.789 1.00 93.94 87 ARG A C 1
ATOM 694 O O . ARG A 1 87 ? 13.254 -3.251 -8.632 1.00 93.94 87 ARG A O 1
ATOM 701 N N . GLY A 1 88 ? 13.827 -1.498 -9.930 1.00 92.00 88 GLY A N 1
ATOM 702 C CA . GLY A 1 88 ? 14.050 -2.272 -11.157 1.00 92.00 88 GLY A CA 1
ATOM 703 C C . GLY A 1 88 ? 12.772 -2.603 -11.934 1.00 92.00 88 GLY A C 1
ATOM 704 O O . GLY A 1 88 ? 12.834 -3.386 -12.874 1.00 92.00 88 GLY A O 1
ATOM 705 N N . TYR A 1 89 ? 11.634 -2.006 -11.564 1.00 92.50 89 TYR A N 1
ATOM 706 C CA . TYR A 1 89 ? 10.365 -2.141 -12.275 1.00 92.50 89 TYR A CA 1
ATOM 707 C C . TYR A 1 89 ? 9.824 -0.755 -12.626 1.00 92.50 89 TYR A C 1
ATOM 709 O O . TYR A 1 89 ? 9.846 0.155 -11.799 1.00 92.50 89 TYR A O 1
ATOM 717 N N . HIS A 1 90 ? 9.287 -0.605 -13.835 1.00 93.94 90 HIS A N 1
ATOM 718 C CA . HIS A 1 90 ? 8.560 0.594 -14.262 1.00 93.94 90 HIS A CA 1
ATOM 719 C C . HIS A 1 90 ? 7.125 0.554 -13.740 1.00 93.94 90 HIS A C 1
ATOM 721 O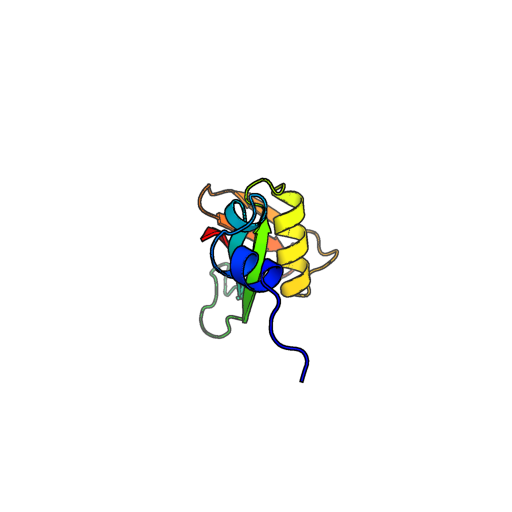 O . HIS A 1 90 ? 6.176 0.471 -14.510 1.00 93.94 90 HIS A O 1
ATOM 727 N N . GLN A 1 91 ? 6.970 0.465 -12.420 1.00 94.75 91 GLN A N 1
ATOM 728 C CA . GLN A 1 91 ? 5.674 0.319 -11.765 1.00 94.75 91 GLN A CA 1
ATOM 729 C C . GLN A 1 91 ? 5.641 1.132 -10.476 1.00 94.75 91 GLN A C 1
ATOM 731 O O . GLN A 1 91 ? 6.672 1.383 -9.850 1.00 94.75 91 GLN A O 1
ATOM 736 N N . VAL A 1 92 ? 4.445 1.531 -10.070 1.00 96.44 92 VAL A N 1
ATOM 737 C CA . VAL A 1 92 ? 4.187 2.269 -8.837 1.00 96.44 92 VAL A CA 1
ATOM 738 C C . VAL A 1 92 ? 2.913 1.743 -8.191 1.00 96.44 92 VAL A C 1
ATOM 740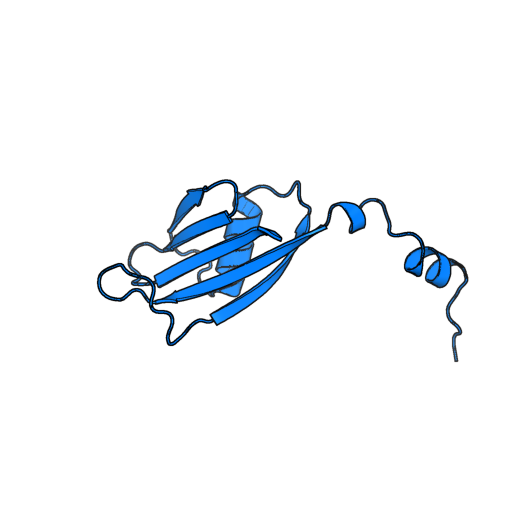 O O . VAL A 1 92 ? 1.970 1.330 -8.868 1.00 96.44 92 VAL A O 1
ATOM 743 N N . ILE A 1 93 ? 2.912 1.709 -6.863 1.00 97.19 93 ILE A N 1
ATOM 744 C CA . ILE A 1 93 ? 1.758 1.314 -6.063 1.00 97.19 93 ILE A CA 1
ATOM 745 C C . ILE A 1 93 ? 1.423 2.483 -5.141 1.00 97.19 93 ILE A C 1
ATOM 747 O O . ILE A 1 93 ? 2.261 2.890 -4.336 1.00 97.19 93 ILE A O 1
ATOM 751 N N . PHE A 1 94 ? 0.207 2.996 -5.250 1.00 97.25 94 PHE A N 1
ATOM 752 C CA . PHE A 1 94 ? -0.366 3.960 -4.321 1.00 97.25 94 PHE A CA 1
ATOM 753 C C . PHE A 1 94 ? -1.239 3.229 -3.310 1.00 97.25 94 PHE A C 1
ATOM 755 O O . PHE A 1 94 ? -1.931 2.268 -3.653 1.00 97.25 94 PHE A O 1
ATOM 762 N N . VAL A 1 95 ? -1.153 3.653 -2.059 1.00 97.12 95 VAL A N 1
ATOM 763 C CA . VAL A 1 95 ? -1.914 3.111 -0.941 1.00 97.12 95 VAL A CA 1
ATOM 764 C C . VAL A 1 95 ? -2.621 4.281 -0.282 1.00 97.12 95 VAL A C 1
ATOM 766 O O . VAL A 1 95 ? -1.970 5.081 0.384 1.00 97.12 95 VAL A O 1
ATOM 769 N N . ASP A 1 96 ? -3.930 4.354 -0.466 1.00 96.38 96 ASP A N 1
ATOM 770 C CA . ASP A 1 96 ? -4.771 5.430 0.044 1.00 96.38 96 ASP A CA 1
ATOM 771 C C . ASP A 1 96 ? -5.553 4.930 1.263 1.00 96.38 96 ASP A C 1
ATOM 773 O O . ASP A 1 96 ? -6.107 3.822 1.250 1.00 96.38 96 ASP A O 1
ATOM 777 N N . PHE A 1 97 ? -5.563 5.726 2.333 1.00 93.12 97 PHE A N 1
ATOM 778 C CA . PHE A 1 97 ? -6.282 5.420 3.569 1.00 93.12 97 PHE A CA 1
ATOM 779 C C . PHE A 1 97 ? -7.657 6.103 3.566 1.00 93.12 97 PHE A C 1
ATOM 781 O O . PHE A 1 97 ? -7.734 7.320 3.408 1.00 93.12 97 PHE A O 1
ATOM 788 N N . GLU A 1 98 ? -8.726 5.324 3.759 1.00 84.12 98 GLU A N 1
ATOM 789 C CA . GLU A 1 98 ? -10.117 5.793 3.921 1.00 84.12 98 GLU A CA 1
ATOM 790 C C . GLU A 1 98 ? -10.569 5.730 5.393 1.00 84.12 98 GLU A C 1
ATOM 792 O O . GLU A 1 98 ? -10.322 4.700 6.076 1.00 84.12 98 GLU A O 1
#

Secondary structure (DSSP, 8-state):
--PPPHHHHHHHHS--TTGGGEEEEEEEEEEEETTEEPSTT-EEEEEEEETT--HHHHHHHHHHHTT-TT--EEEEE-SSEEEEEETTSSEEEEEEE-

pLDDT: mean 89.7, std 9.97, range [46.97, 97.56]

Sequence (98 aa):
MNGMTLQDWIKCYIPSKQEKNLMKVTVTHTDTFCGEPNYGWVKRHEFVINRNASQRNITRQAKSLAGMTGVKSDTFDYDTGLTIKPRGYHQVIFVDFE

Radius of gyration: 17.58 Å; chains: 1; bounding box: 48×35×39 Å